Protein AF-A0ABD4KTK0-F1 (afdb_monomer)

Foldseek 3Di:
DCPCVQWDDDPQWIQHVVRDTHHPVRVVVVVVVVCVPPPVVVVVVVVVVVVVVVVVVVVD

Mean predicted aligned error: 11.11 Å

Secondary structure (DSSP, 8-state):
--TTTT-EEETTEEEPTTS-EEEHHHHHHHHHHHHHT-HHHHHHHHHHHHHHHHHHHH--

Organism: Vibrio anguillarum (NCBI:txid55601)

Solvent-accessible surface area (backbone atoms only — not comparable to full-atom values): 3583 Å² total; per-residue (Å²): 140,68,89,57,82,55,56,44,76,56,88,85,25,39,30,42,81,83,74,47,74,40,40,67,66,57,51,51,50,50,51,50,57,60,54,60,71,33,70,65,52,56,56,49,52,51,52,52,51,52,51,52,52,51,52,55,61,70,75,105

Radius of gyration: 20.49 Å; Cα contacts (8 Å, |Δi|>4): 31; chains: 1; bounding box: 44×28×51 Å

Sequence (60 aa):
CESWQQFKMHYNRMELPTGHMVTAQEILAGIALLEIKSELEIKTTTKLLAFARSIARIKK

Structure (mmCIF, N/CA/C/O backbone):
data_AF-A0ABD4KTK0-F1
#
_entry.id   AF-A0ABD4KTK0-F1
#
loop_
_atom_site.group_PDB
_atom_site.id
_a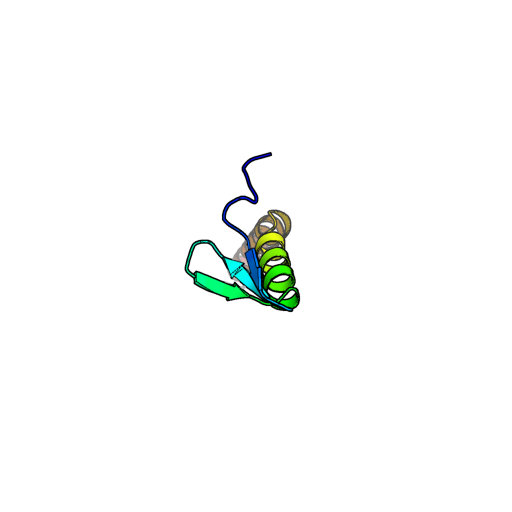tom_site.type_symbol
_atom_site.label_atom_id
_atom_site.label_alt_id
_atom_site.label_comp_id
_atom_site.label_asym_id
_atom_site.label_entity_id
_atom_site.label_seq_id
_atom_site.pdbx_PDB_ins_code
_atom_site.Cartn_x
_atom_site.Cartn_y
_atom_site.Cartn_z
_atom_site.occupancy
_atom_site.B_iso_or_equiv
_atom_site.auth_seq_id
_atom_site.auth_comp_id
_atom_site.auth_asym_id
_atom_site.auth_atom_id
_atom_site.pdbx_PDB_model_num
ATOM 1 N N . CYS A 1 1 ? 20.587 17.009 -10.906 1.00 47.03 1 CYS A N 1
ATOM 2 C CA . CYS A 1 1 ? 19.817 16.154 -11.837 1.00 47.03 1 CYS A CA 1
ATOM 3 C C . CYS A 1 1 ? 20.481 14.766 -11.928 1.00 47.03 1 CYS A C 1
ATOM 5 O O . CYS A 1 1 ? 20.824 14.320 -13.011 1.00 47.03 1 CYS A O 1
ATOM 7 N N . GLU A 1 2 ? 20.728 14.102 -10.789 1.00 56.84 2 GLU A N 1
ATOM 8 C CA . GLU A 1 2 ? 21.496 12.834 -10.726 1.00 56.84 2 GLU A CA 1
ATOM 9 C C . GLU A 1 2 ? 20.610 11.589 -10.551 1.00 56.84 2 GLU A C 1
ATOM 11 O O . GLU A 1 2 ? 21.056 10.470 -10.770 1.00 56.84 2 GLU A O 1
ATOM 16 N N . SER A 1 3 ? 19.329 11.767 -10.215 1.00 59.94 3 SER A N 1
ATOM 17 C CA . SER A 1 3 ? 18.416 10.679 -9.839 1.00 59.94 3 SER A CA 1
ATOM 18 C C . SER A 1 3 ? 18.088 9.694 -10.966 1.00 59.94 3 SER A C 1
ATOM 20 O O . SER A 1 3 ? 17.666 8.577 -10.694 1.00 59.94 3 SER A O 1
ATOM 22 N N . TRP A 1 4 ? 18.276 10.090 -12.226 1.00 62.44 4 TRP A N 1
ATOM 23 C CA . TRP A 1 4 ? 17.940 9.275 -13.398 1.00 62.44 4 TRP A CA 1
ATOM 24 C C . TRP A 1 4 ? 19.139 8.535 -14.003 1.00 62.44 4 TRP A C 1
ATOM 26 O O . TRP A 1 4 ? 18.959 7.773 -14.945 1.00 62.44 4 TRP A O 1
ATOM 36 N N . GLN A 1 5 ? 20.359 8.708 -13.475 1.00 62.75 5 GLN A N 1
ATOM 37 C CA . GLN A 1 5 ? 21.576 8.144 -14.088 1.00 62.75 5 GLN A CA 1
ATOM 38 C C . GLN A 1 5 ? 21.608 6.607 -14.126 1.00 62.75 5 GLN A C 1
ATOM 40 O O . GLN A 1 5 ? 22.361 6.026 -14.906 1.00 62.75 5 GLN A O 1
ATOM 45 N N . GLN A 1 6 ? 20.780 5.946 -13.316 1.00 63.22 6 GLN A N 1
ATOM 46 C CA . GLN A 1 6 ? 20.700 4.487 -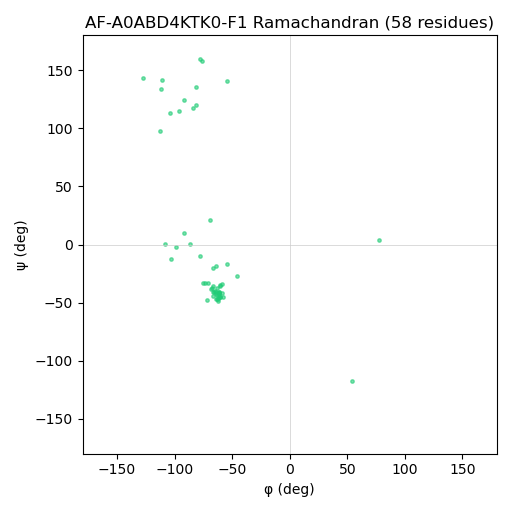13.237 1.00 63.22 6 GLN A CA 1
ATOM 47 C C . GLN A 1 6 ? 19.419 3.898 -13.844 1.00 63.22 6 GLN A C 1
ATOM 4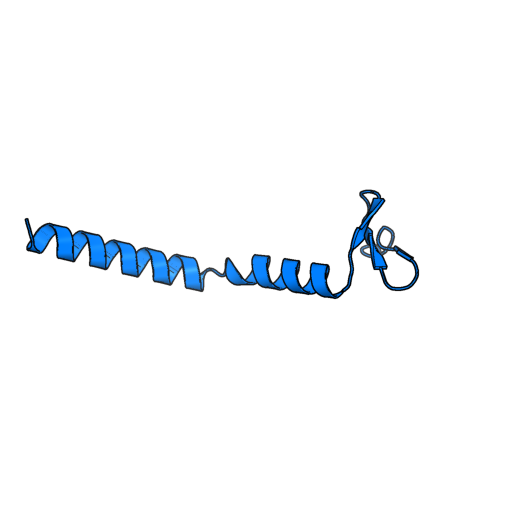9 O O . GLN A 1 6 ? 19.241 2.684 -13.818 1.00 63.22 6 GLN A O 1
ATOM 54 N N . PHE A 1 7 ? 18.537 4.741 -14.384 1.00 63.09 7 PHE A N 1
ATOM 55 C CA . PHE A 1 7 ? 17.324 4.309 -15.068 1.00 63.09 7 PHE A CA 1
ATOM 56 C C . PHE A 1 7 ? 17.546 4.464 -16.569 1.00 63.09 7 PHE A C 1
ATOM 58 O O . PHE A 1 7 ? 17.689 5.580 -17.071 1.00 63.09 7 PHE A O 1
ATOM 65 N N . LYS A 1 8 ? 17.601 3.348 -17.297 1.00 64.62 8 LYS A N 1
ATOM 66 C CA . LYS A 1 8 ? 17.793 3.357 -18.753 1.00 64.62 8 LYS A CA 1
ATOM 67 C C . LYS A 1 8 ? 16.526 2.886 -19.443 1.00 64.62 8 LYS A C 1
ATOM 69 O O . LYS A 1 8 ? 15.936 1.889 -19.053 1.00 64.62 8 LYS A O 1
ATOM 74 N N . MET A 1 9 ? 16.096 3.589 -20.484 1.00 68.31 9 MET A N 1
ATOM 75 C CA . MET A 1 9 ? 15.001 3.115 -21.330 1.00 68.31 9 MET A CA 1
ATOM 76 C C . MET A 1 9 ? 15.568 2.161 -22.381 1.00 68.31 9 MET A C 1
ATOM 78 O O . MET A 1 9 ? 16.382 2.565 -23.209 1.00 68.31 9 MET A O 1
ATOM 82 N N . HIS A 1 10 ? 15.138 0.904 -22.350 1.00 66.44 10 HIS A N 1
ATOM 83 C CA . HIS A 1 10 ? 15.474 -0.111 -23.338 1.00 66.44 10 HIS A CA 1
ATOM 84 C C . HIS A 1 10 ? 14.202 -0.483 -24.115 1.00 66.44 10 HIS A C 1
ATOM 86 O O . HIS A 1 10 ? 13.361 -1.266 -23.662 1.00 66.44 10 HIS A O 1
ATOM 92 N N . TYR A 1 11 ? 14.038 0.125 -25.295 1.00 75.00 11 TYR A N 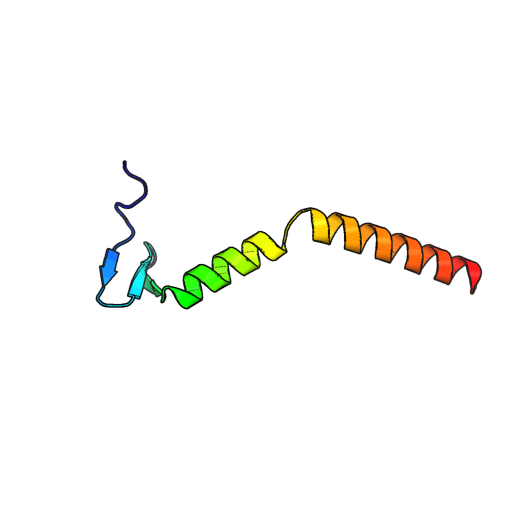1
ATOM 93 C CA . TYR A 1 11 ? 12.806 0.074 -26.094 1.00 75.00 11 TYR A CA 1
ATOM 94 C C . TYR A 1 11 ? 11.574 0.521 -25.279 1.00 75.00 11 TYR A C 1
ATOM 96 O O . TYR A 1 11 ? 11.518 1.659 -24.821 1.00 75.00 11 TYR A O 1
ATOM 104 N N . ASN A 1 12 ? 10.600 -0.374 -25.073 1.00 71.31 12 ASN A N 1
ATOM 105 C CA . ASN A 1 12 ? 9.356 -0.108 -24.341 1.00 71.31 12 ASN A CA 1
ATOM 106 C C . ASN A 1 12 ? 9.444 -0.448 -22.841 1.00 71.31 12 ASN A C 1
ATOM 108 O O . ASN A 1 12 ? 8.416 -0.503 -22.165 1.00 71.31 12 ASN A O 1
ATOM 112 N N . ARG A 1 13 ? 10.639 -0.748 -22.321 1.00 70.69 13 ARG A N 1
ATOM 113 C CA . ARG A 1 13 ? 10.847 -1.146 -20.924 1.00 70.69 13 ARG A CA 1
ATOM 114 C C . ARG A 1 13 ? 11.927 -0.287 -20.279 1.00 70.69 13 ARG A C 1
ATOM 116 O O . ARG A 1 13 ? 12.902 0.082 -20.923 1.00 70.69 13 ARG A O 1
ATOM 123 N N . MET A 1 14 ? 11.745 0.029 -19.007 1.00 79.75 14 MET A N 1
ATOM 124 C CA . MET A 1 14 ? 12.729 0.715 -18.184 1.00 79.75 14 MET A CA 1
ATOM 125 C C . MET A 1 14 ? 13.589 -0.326 -17.473 1.00 79.75 14 MET A C 1
ATOM 127 O O . MET A 1 14 ? 13.080 -1.197 -16.772 1.00 79.75 14 MET A O 1
ATOM 131 N N . GLU A 1 15 ? 14.894 -0.236 -17.666 1.00 78.31 15 GLU A N 1
ATOM 132 C CA . GLU A 1 15 ? 15.894 -0.981 -16.924 1.00 78.31 15 GLU A CA 1
ATOM 133 C C . GLU A 1 15 ? 16.144 -0.277 -15.587 1.00 78.31 15 GLU A C 1
ATOM 135 O O . GLU A 1 15 ? 16.522 0.898 -15.531 1.00 78.31 15 GLU A O 1
ATOM 140 N N . LEU A 1 16 ? 15.885 -1.008 -14.508 1.00 77.62 16 LEU A N 1
ATOM 141 C CA . LEU A 1 16 ? 16.196 -0.616 -13.142 1.00 77.62 16 LEU A CA 1
ATOM 142 C C . LEU A 1 16 ? 17.702 -0.786 -12.872 1.00 77.62 16 LEU A C 1
ATOM 144 O O . LEU A 1 16 ? 18.334 -1.649 -13.482 1.00 77.62 16 LEU A O 1
ATOM 148 N N . PRO A 1 17 ? 18.270 -0.092 -11.866 1.00 67.44 17 PRO A N 1
ATOM 149 C CA . PRO A 1 17 ? 19.655 -0.299 -11.411 1.00 67.44 17 PRO A CA 1
ATOM 150 C C . PRO A 1 17 ? 19.996 -1.752 -11.038 1.00 67.44 17 PRO A C 1
ATOM 152 O O . PRO A 1 17 ? 21.164 -2.107 -10.922 1.00 67.44 17 PRO A O 1
ATOM 155 N N . THR A 1 18 ? 18.983 -2.593 -10.824 1.00 74.44 18 THR A N 1
ATOM 156 C CA . THR A 1 18 ? 19.108 -4.022 -10.517 1.00 74.44 18 THR A CA 1
ATOM 157 C C . THR A 1 18 ? 19.205 -4.912 -11.764 1.00 74.44 18 THR A C 1
ATOM 159 O O . THR A 1 18 ? 19.232 -6.132 -11.621 1.00 74.44 18 THR A O 1
ATOM 162 N N . GLY A 1 19 ? 19.187 -4.338 -12.973 1.00 71.00 19 GLY A N 1
ATOM 163 C CA . GLY A 1 19 ? 19.156 -5.063 -14.251 1.00 71.00 19 GLY A CA 1
ATOM 164 C C . GLY A 1 19 ? 17.777 -5.620 -14.630 1.00 71.00 19 GLY A C 1
ATOM 165 O O . GLY A 1 19 ? 17.640 -6.315 -15.634 1.00 71.00 19 GLY A O 1
ATOM 166 N N . HIS A 1 20 ? 16.737 -5.337 -13.839 1.00 76.06 20 HIS A N 1
ATOM 167 C CA . HIS A 1 20 ? 15.371 -5.761 -14.143 1.00 76.06 20 HIS A CA 1
ATOM 168 C C . HIS A 1 20 ? 14.717 -4.811 -15.145 1.00 76.06 20 HIS A C 1
ATOM 170 O O . HIS A 1 20 ? 14.773 -3.595 -14.977 1.00 76.06 20 HIS A O 1
ATOM 176 N N . MET A 1 21 ? 14.039 -5.369 -16.149 1.00 80.50 21 MET A N 1
ATOM 177 C CA . MET A 1 21 ? 13.255 -4.596 -17.110 1.00 80.50 21 MET A CA 1
ATOM 178 C C . MET A 1 21 ? 11.783 -4.565 -16.711 1.00 80.50 21 MET A C 1
ATOM 180 O O . MET A 1 21 ? 11.107 -5.591 -16.774 1.00 80.50 21 MET A O 1
ATOM 184 N N . VAL A 1 22 ? 11.283 -3.381 -16.377 1.00 80.88 22 VAL A N 1
ATOM 185 C CA . VAL A 1 22 ? 9.879 -3.129 -16.033 1.00 80.88 22 VAL A CA 1
ATOM 186 C C . VAL A 1 22 ? 9.191 -2.307 -17.108 1.00 80.88 22 VAL A C 1
ATOM 188 O O . VAL A 1 22 ? 9.753 -1.387 -17.699 1.00 80.88 22 VAL A O 1
ATOM 191 N N . THR A 1 23 ? 7.944 -2.647 -17.373 1.00 83.88 23 THR A N 1
ATOM 192 C CA . THR A 1 23 ? 7.043 -1.881 -18.230 1.00 83.88 23 THR A CA 1
ATOM 193 C C . THR A 1 23 ? 6.491 -0.664 -17.487 1.00 83.88 23 THR A C 1
ATOM 195 O O . THR A 1 23 ? 6.446 -0.623 -16.256 1.00 83.88 23 THR A O 1
ATOM 198 N N . ALA A 1 24 ? 6.011 0.331 -18.234 1.00 80.81 24 ALA A N 1
ATOM 199 C CA . ALA A 1 24 ? 5.346 1.491 -17.643 1.00 80.81 24 ALA A CA 1
ATOM 200 C C . ALA A 1 24 ? 4.106 1.093 -16.815 1.00 80.81 24 ALA A C 1
ATOM 202 O O . ALA A 1 24 ? 3.840 1.704 -15.783 1.00 80.81 24 ALA A O 1
ATOM 203 N N . GLN A 1 25 ? 3.377 0.046 -17.224 1.00 83.81 25 GLN A N 1
ATOM 204 C CA . GLN A 1 25 ? 2.232 -0.481 -16.478 1.00 83.81 25 GLN A CA 1
ATOM 205 C C . GLN A 1 25 ? 2.645 -1.082 -15.130 1.00 83.81 25 GLN A C 1
ATOM 207 O O . GLN A 1 25 ? 1.960 -0.861 -14.137 1.00 83.81 25 GLN A O 1
ATOM 212 N N . GLU A 1 26 ? 3.763 -1.809 -15.073 1.00 83.62 26 GLU A N 1
ATOM 213 C CA . GLU A 1 26 ? 4.292 -2.363 -13.819 1.00 83.62 26 GLU A CA 1
ATOM 214 C C . GLU A 1 26 ? 4.774 -1.260 -12.872 1.00 83.62 26 GLU A C 1
ATOM 216 O O . GLU A 1 26 ? 4.540 -1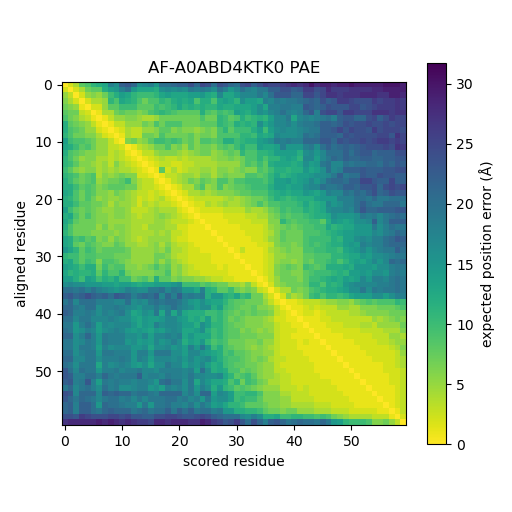.34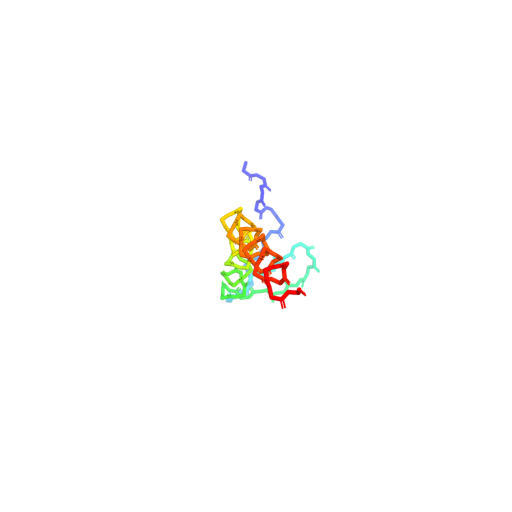2 -11.668 1.00 83.62 26 GLU A O 1
ATOM 221 N N . ILE A 1 27 ? 5.375 -0.193 -13.408 1.00 83.56 27 ILE A N 1
ATOM 222 C CA . ILE A 1 27 ? 5.743 0.992 -12.621 1.00 83.56 27 ILE A CA 1
ATOM 223 C C . ILE A 1 27 ? 4.487 1.669 -12.062 1.00 83.56 27 ILE A C 1
ATOM 225 O O . ILE A 1 27 ? 4.430 1.955 -10.867 1.00 83.56 27 ILE A O 1
ATOM 229 N N . LEU A 1 28 ? 3.460 1.877 -12.893 1.00 82.06 28 LEU A N 1
ATOM 230 C CA . LEU A 1 28 ? 2.192 2.475 -12.469 1.00 82.06 28 LEU A CA 1
ATOM 231 C C . LEU A 1 28 ? 1.493 1.622 -11.401 1.00 82.06 28 LEU A C 1
ATOM 233 O O . LEU A 1 28 ? 1.002 2.161 -10.414 1.00 82.06 28 LEU A O 1
ATOM 237 N N . ALA A 1 29 ? 1.495 0.297 -11.564 1.00 84.31 29 ALA A N 1
ATOM 238 C CA . ALA A 1 29 ? 0.970 -0.632 -10.571 1.00 84.31 29 ALA A CA 1
ATOM 239 C C . ALA A 1 29 ? 1.771 -0.575 -9.261 1.00 84.31 29 ALA A C 1
ATOM 241 O O . ALA A 1 29 ? 1.179 -0.571 -8.186 1.00 84.31 29 ALA A O 1
ATOM 242 N N . GLY A 1 30 ? 3.101 -0.477 -9.334 1.00 83.69 30 GLY A N 1
ATOM 243 C CA . GLY A 1 30 ? 3.963 -0.298 -8.166 1.00 83.69 30 GLY A CA 1
ATOM 244 C C . GLY A 1 30 ? 3.669 0.999 -7.411 1.00 83.69 30 GLY A C 1
ATOM 245 O O . GLY A 1 30 ? 3.526 0.973 -6.192 1.00 83.69 30 GLY A O 1
ATOM 246 N N . ILE A 1 31 ? 3.507 2.114 -8.129 1.00 83.00 31 ILE A N 1
ATOM 247 C CA . ILE A 1 31 ? 3.121 3.408 -7.547 1.00 83.00 31 ILE A CA 1
ATOM 248 C C . ILE A 1 31 ? 1.739 3.303 -6.900 1.00 83.00 31 ILE A C 1
ATOM 250 O O . ILE A 1 31 ? 1.595 3.648 -5.732 1.00 83.00 31 ILE A O 1
ATOM 254 N N . ALA A 1 32 ? 0.754 2.738 -7.603 1.00 80.25 32 ALA A N 1
ATOM 255 C CA . ALA A 1 32 ? -0.586 2.538 -7.063 1.00 80.25 32 ALA A CA 1
ATOM 256 C C . ALA A 1 32 ? -0.569 1.672 -5.793 1.00 80.25 32 ALA A C 1
ATOM 258 O O . ALA A 1 32 ? -1.228 2.007 -4.821 1.00 80.25 32 ALA A O 1
ATOM 259 N N . LEU A 1 33 ? 0.218 0.592 -5.742 1.00 78.31 33 LEU A N 1
ATOM 260 C CA . LEU A 1 33 ? 0.347 -0.253 -4.546 1.00 78.31 33 LEU A CA 1
ATOM 261 C C . LEU A 1 33 ? 1.025 0.464 -3.370 1.00 78.31 33 LEU A C 1
ATOM 263 O O . LEU A 1 33 ? 0.667 0.223 -2.214 1.00 78.31 33 LEU A O 1
ATOM 267 N N . LEU A 1 34 ? 2.001 1.330 -3.647 1.00 77.88 34 LEU A N 1
ATOM 268 C CA . LEU A 1 34 ? 2.637 2.168 -2.629 1.00 77.88 34 LEU A CA 1
ATOM 269 C C . LEU A 1 34 ? 1.668 3.231 -2.098 1.00 77.88 34 LEU A C 1
ATOM 271 O O . LEU A 1 34 ? 1.639 3.476 -0.894 1.00 77.88 34 LEU A O 1
ATOM 275 N N . GLU A 1 35 ? 0.843 3.806 -2.971 1.00 73.50 35 GLU A N 1
ATOM 276 C CA . GLU A 1 35 ? -0.194 4.776 -2.614 1.00 73.50 35 GLU A CA 1
ATOM 277 C C . GLU A 1 35 ? -1.399 4.138 -1.914 1.00 73.50 35 GLU A C 1
ATOM 279 O O . GLU A 1 35 ? -1.977 4.759 -1.028 1.00 73.50 35 GLU A O 1
ATOM 284 N N . ILE A 1 36 ? -1.766 2.895 -2.243 1.00 65.62 36 ILE A N 1
ATOM 285 C CA . ILE A 1 36 ? -2.859 2.158 -1.584 1.00 65.62 36 ILE A CA 1
ATOM 286 C C . ILE A 1 36 ? -2.558 1.983 -0.092 1.00 65.62 36 ILE A C 1
ATOM 288 O O . ILE A 1 36 ? -3.438 2.189 0.733 1.00 65.62 36 ILE A O 1
ATOM 292 N N . LYS A 1 37 ? -1.288 1.796 0.299 1.00 61.38 37 LYS A N 1
ATOM 293 C CA . LYS A 1 37 ? -0.858 1.849 1.714 1.00 61.38 37 LYS A CA 1
ATOM 294 C C . LYS A 1 37 ? -0.915 3.254 2.341 1.00 61.38 37 LYS A C 1
ATOM 296 O O . LYS A 1 37 ? -0.239 3.520 3.337 1.00 61.38 37 LYS A O 1
ATOM 301 N N . SER A 1 38 ? -1.705 4.159 1.774 1.00 65.06 38 SER A N 1
ATOM 302 C CA . SER A 1 38 ? -1.995 5.478 2.310 1.00 65.06 38 SER A CA 1
ATOM 303 C C . SER A 1 38 ? -2.517 5.374 3.739 1.00 65.06 38 SER A C 1
ATOM 305 O O . SER A 1 38 ? -3.327 4.517 4.096 1.00 65.06 38 SER A O 1
ATOM 307 N N . GLU A 1 39 ? -2.070 6.31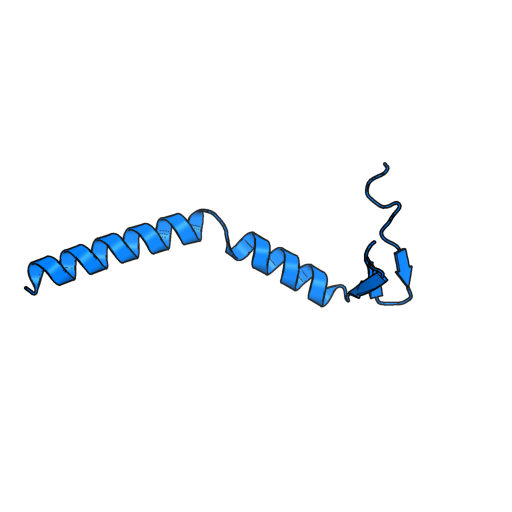1 4.568 1.00 72.56 39 GLU A N 1
ATOM 308 C CA . GLU A 1 39 ? -2.471 6.514 5.960 1.00 72.56 39 GLU A CA 1
ATOM 309 C C . GLU A 1 39 ? -4.001 6.446 6.171 1.00 72.56 39 GLU A C 1
ATOM 311 O O . GLU A 1 39 ? -4.477 6.072 7.247 1.00 72.56 39 GLU A O 1
ATOM 316 N N . LEU A 1 40 ? -4.782 6.771 5.134 1.00 76.69 40 LEU A N 1
ATOM 317 C CA . LEU A 1 40 ? -6.237 6.658 5.118 1.00 76.69 40 LEU A CA 1
ATOM 318 C C . LEU A 1 40 ? -6.727 5.215 5.318 1.00 76.69 40 LEU A C 1
ATOM 320 O O . LEU A 1 40 ? -7.65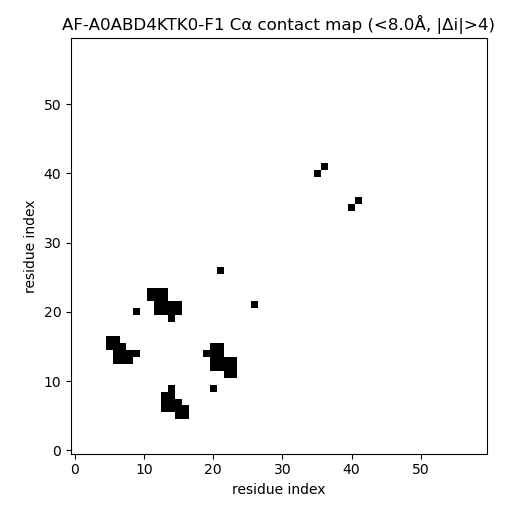3 4.996 6.105 1.00 76.69 40 LEU A O 1
ATOM 324 N N . GLU A 1 41 ? -6.112 4.232 4.660 1.00 76.81 41 GLU A N 1
ATOM 325 C CA . GLU A 1 41 ? -6.474 2.823 4.826 1.00 76.81 41 GLU A CA 1
ATOM 326 C C . GLU A 1 41 ? -6.144 2.341 6.236 1.00 76.81 41 GLU A C 1
ATOM 328 O O . GLU A 1 41 ? -6.967 1.682 6.872 1.00 76.81 41 GLU A O 1
ATOM 333 N N . ILE A 1 42 ? -4.996 2.746 6.786 1.00 81.38 42 ILE A N 1
ATOM 334 C CA . ILE A 1 42 ? -4.594 2.411 8.160 1.00 81.38 42 ILE A CA 1
ATOM 335 C C . ILE A 1 42 ? -5.586 3.007 9.169 1.00 81.38 42 ILE A C 1
ATOM 337 O O . ILE A 1 42 ? -6.067 2.312 10.068 1.00 81.38 42 ILE A O 1
ATOM 341 N N . LYS A 1 43 ? -5.957 4.284 9.011 1.00 85.62 43 LYS A N 1
ATOM 342 C CA . LYS A 1 43 ? -6.948 4.952 9.874 1.00 85.62 43 LYS A CA 1
ATOM 343 C C . LYS A 1 43 ? -8.315 4.279 9.787 1.00 85.62 43 LYS A C 1
ATOM 345 O O . LYS A 1 43 ? -8.985 4.106 10.807 1.00 85.62 43 LYS A O 1
ATOM 350 N N . THR A 1 44 ? -8.729 3.893 8.584 1.00 86.62 44 THR A N 1
ATOM 351 C CA . THR A 1 44 ? -10.042 3.285 8.349 1.00 86.62 44 THR A CA 1
ATOM 352 C C . THR A 1 44 ? -10.096 1.866 8.901 1.00 86.62 44 THR A C 1
ATOM 354 O O . THR A 1 44 ? -11.005 1.550 9.667 1.00 86.62 44 THR A O 1
ATOM 357 N N . THR A 1 45 ? -9.091 1.036 8.616 1.00 87.94 45 THR A N 1
ATOM 358 C CA . THR A 1 45 ? -8.993 -0.337 9.138 1.00 87.94 45 THR A CA 1
ATOM 359 C C . THR A 1 45 ? -8.863 -0.362 10.660 1.00 87.94 45 THR A C 1
ATOM 361 O O . THR A 1 45 ? -9.518 -1.176 11.308 1.00 87.94 45 THR A O 1
ATOM 364 N N . THR A 1 46 ? -8.138 0.588 11.262 1.00 91.06 46 THR A N 1
ATOM 365 C CA . THR A 1 46 ? -8.063 0.738 12.727 1.00 91.06 46 THR A CA 1
ATOM 366 C C . THR A 1 46 ? -9.436 1.018 13.345 1.00 91.06 46 THR A C 1
ATOM 368 O O . THR A 1 46 ? -9.812 0.381 14.334 1.00 91.06 46 THR A O 1
ATOM 371 N N . LYS A 1 47 ? -10.221 1.933 12.755 1.00 93.62 47 LYS A N 1
ATOM 372 C CA . LYS A 1 47 ? -11.596 2.218 13.206 1.00 93.62 47 LYS A CA 1
ATOM 373 C C . LYS A 1 47 ? -12.502 0.998 13.047 1.00 93.62 47 LYS A C 1
ATOM 375 O O . LYS A 1 47 ? -13.240 0.661 13.969 1.00 93.62 47 LYS A O 1
ATOM 380 N N . LEU A 1 48 ? -12.404 0.304 11.915 1.00 94.56 48 LEU A N 1
ATOM 381 C CA . LEU A 1 48 ? -13.196 -0.891 11.621 1.00 94.56 48 LEU A CA 1
ATOM 382 C C . LEU A 1 48 ? -12.917 -2.013 12.634 1.00 94.56 48 LEU A C 1
ATOM 384 O O . LEU A 1 48 ? -13.843 -2.628 13.161 1.00 94.56 48 LEU A O 1
ATOM 388 N N . LEU A 1 49 ? -11.647 -2.202 12.997 1.00 95.00 49 LEU A N 1
ATOM 389 C CA . LEU A 1 49 ? -11.216 -3.143 14.027 1.00 95.00 49 LEU A CA 1
ATOM 390 C C . LEU A 1 49 ? -11.738 -2.754 15.423 1.00 95.00 49 LEU A C 1
ATOM 392 O O . LEU A 1 49 ? -12.152 -3.619 16.195 1.00 95.00 49 LEU A O 1
ATOM 396 N N . ALA A 1 50 ? -11.750 -1.459 15.758 1.00 95.56 50 ALA A N 1
ATOM 397 C CA . ALA A 1 50 ? -12.312 -0.962 17.016 1.00 95.56 50 ALA A CA 1
ATOM 398 C C . ALA A 1 50 ? -13.828 -1.209 17.111 1.00 95.56 50 ALA A C 1
ATOM 400 O O . ALA A 1 50 ? -14.316 -1.664 18.153 1.00 95.56 50 ALA A O 1
ATOM 401 N N . PHE A 1 51 ? -14.566 -0.981 16.019 1.00 96.44 51 PHE A N 1
ATOM 402 C CA . PHE A 1 51 ? -15.990 -1.307 15.943 1.00 96.44 51 PHE A CA 1
ATOM 403 C C . PHE A 1 51 ? -16.229 -2.810 16.075 1.00 96.44 51 PHE A C 1
ATOM 405 O O . PHE A 1 51 ? -17.035 -3.219 16.908 1.00 96.44 51 PHE A O 1
ATOM 412 N N . ALA A 1 52 ? -15.476 -3.640 15.347 1.00 96.31 52 ALA A N 1
ATOM 413 C CA . ALA A 1 52 ? -15.588 -5.095 15.424 1.00 96.31 52 ALA A CA 1
ATOM 414 C C . ALA A 1 52 ? -15.358 -5.622 16.852 1.00 96.31 52 ALA A C 1
ATOM 416 O O . ALA A 1 52 ? -16.155 -6.414 17.353 1.00 96.31 52 ALA A O 1
ATOM 417 N N . ARG A 1 53 ? -14.323 -5.130 17.552 1.00 95.25 53 ARG A N 1
ATOM 418 C CA . ARG A 1 53 ? -14.063 -5.476 18.964 1.00 95.25 53 ARG A CA 1
ATOM 419 C C . ARG A 1 53 ? -15.199 -5.049 19.891 1.00 95.25 53 ARG A C 1
ATOM 421 O O . ARG A 1 53 ? -15.558 -5.795 20.798 1.00 95.25 53 ARG A O 1
ATOM 428 N N . SER A 1 54 ? -15.765 -3.865 19.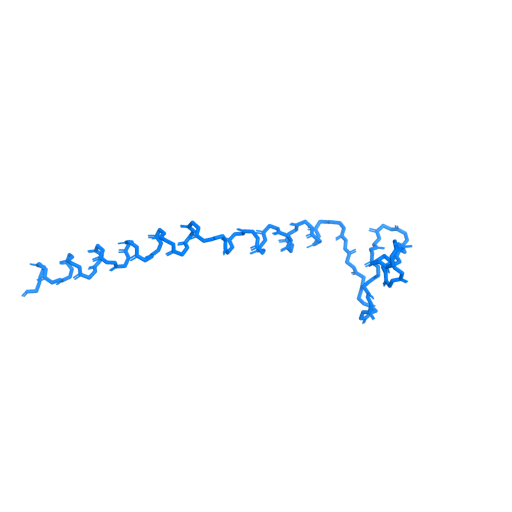669 1.00 96.62 54 SER A N 1
ATOM 429 C CA . SER A 1 54 ? -16.874 -3.354 20.483 1.00 96.62 54 SER A CA 1
ATOM 430 C C . SER A 1 54 ? -18.139 -4.190 20.290 1.00 96.62 54 SER A C 1
ATOM 432 O O . SER A 1 54 ? -18.757 -4.587 21.273 1.00 96.62 54 SER A O 1
ATOM 434 N N . ILE A 1 55 ? -18.475 -4.535 19.043 1.00 95.31 55 ILE A N 1
ATOM 435 C CA . ILE A 1 55 ? -19.594 -5.430 18.716 1.00 95.31 55 ILE A CA 1
ATOM 436 C C . ILE A 1 55 ? -19.375 -6.809 19.345 1.00 95.31 55 ILE A C 1
ATOM 438 O O . ILE A 1 55 ? -20.288 -7.347 19.966 1.00 95.31 55 ILE A O 1
ATOM 442 N N . ALA A 1 56 ? -18.163 -7.362 19.242 1.00 95.88 56 ALA A N 1
ATOM 443 C CA . ALA A 1 56 ? -17.824 -8.643 19.856 1.00 95.88 56 ALA A CA 1
ATOM 444 C C . ALA A 1 56 ? -17.982 -8.620 21.384 1.00 95.88 56 ALA A C 1
ATOM 446 O O . ALA A 1 56 ? -18.421 -9.610 21.953 1.00 95.88 56 ALA A O 1
ATOM 447 N N . ARG A 1 57 ? -17.671 -7.495 22.046 1.00 94.62 57 ARG A N 1
ATOM 448 C CA . ARG A 1 57 ? -17.868 -7.322 23.493 1.00 94.62 57 ARG A CA 1
ATOM 449 C C . ARG A 1 57 ? -19.341 -7.198 23.887 1.00 94.62 57 ARG A C 1
ATOM 451 O O . ARG A 1 57 ? -19.689 -7.638 24.968 1.00 94.62 57 ARG A O 1
ATOM 458 N N . ILE A 1 58 ? -20.181 -6.597 23.042 1.00 94.25 58 ILE A N 1
ATOM 459 C CA . ILE A 1 58 ? -21.632 -6.474 23.285 1.00 94.25 58 ILE A CA 1
ATOM 460 C C . ILE A 1 58 ? -22.353 -7.807 23.040 1.00 94.25 58 ILE A C 1
ATOM 462 O O . ILE A 1 58 ? -23.337 -8.105 23.703 1.00 94.25 58 ILE A O 1
ATOM 466 N N . LYS A 1 59 ? -21.878 -8.609 22.079 1.00 85.31 59 LYS A N 1
ATOM 467 C CA . LYS A 1 59 ? -22.436 -9.935 21.775 1.00 85.31 59 LYS A CA 1
ATOM 468 C C . LYS A 1 59 ? -22.017 -11.043 22.752 1.00 85.31 59 LYS A C 1
ATOM 470 O O . LYS A 1 59 ? -22.539 -12.148 22.621 1.00 85.31 59 LYS A O 1
ATOM 475 N N . LYS A 1 60 ? -21.054 -10.783 23.635 1.00 55.50 60 LYS A N 1
ATOM 476 C CA . LYS A 1 60 ? -20.531 -11.744 24.612 1.00 55.50 60 LYS A CA 1
ATOM 477 C C . LYS A 1 60 ? -21.268 -11.598 25.934 1.00 55.50 60 LYS A C 1
ATOM 479 O O . LYS A 1 60 ? -21.529 -12.652 26.545 1.00 55.50 60 LYS A O 1
#

pLDDT: mean 78.52, std 12.12, range [47.03, 96.62]

Nearest PDB structures (foldseek):
  7z3m-assembly1_AAA  TM=6.591E-01  e=1.501E+00  unidentified
  4cw4-assembly1_A-2  TM=5.632E-01  e=3.207E+00  Pseudomonas aeruginosa PAO1
  1wzo-assembly1_C  TM=7.284E-01  e=8.430E+00  Thermus thermophilus HB8